Protein AF-A8I6E4-F1 (afdb_monomer_lite)

Secondary structure (DSSP, 8-state):
------------------------------------THHHHHHHH--SB-TTTT-TTSHHHHHHHHHHHHHHHHHHHHHH-HHHHHHHHHHTT-SSHHHHHHHHHHHHHHHHHHHHHTBSHHHHHHHHHHHHHHHHHHHHHHH-S---GGGT-HHHHHHHHHHHHHHHHHHHHHHHHTT-

pLDDT: mean 81.45, std 19.31, range [35.56, 97.19]

Structure (mmCIF, N/CA/C/O backbone):
data_AF-A8I6E4-F1
#
_entry.id   AF-A8I6E4-F1
#
loop_
_atom_site.group_PDB
_atom_site.id
_atom_site.type_symbol
_atom_site.label_atom_id
_atom_site.label_alt_id
_atom_site.label_comp_id
_atom_site.label_asym_id
_atom_site.label_entity_id
_atom_site.label_seq_id
_atom_site.pdbx_PDB_ins_code
_atom_site.Cartn_x
_atom_site.Cartn_y
_atom_site.Cartn_z
_atom_site.occupancy
_atom_site.B_iso_or_equiv
_atom_site.auth_seq_id
_atom_site.auth_comp_id
_atom_site.auth_asym_id
_atom_site.auth_atom_id
_atom_site.pdbx_PDB_model_num
ATOM 1 N N . MET A 1 1 ? 15.250 -64.236 -53.121 1.00 42.34 1 MET A N 1
ATOM 2 C CA . MET A 1 1 ? 16.723 -64.381 -53.078 1.00 42.34 1 MET A CA 1
ATOM 3 C C . MET A 1 1 ? 17.392 -63.062 -53.454 1.00 42.34 1 MET A C 1
ATOM 5 O O . MET A 1 1 ? 17.420 -62.741 -54.630 1.00 42.34 1 MET A O 1
ATOM 9 N N . ARG A 1 2 ? 17.898 -62.308 -52.472 1.00 39.03 2 ARG A N 1
ATOM 10 C CA . ARG A 1 2 ? 19.244 -61.692 -52.419 1.00 39.03 2 ARG A CA 1
ATOM 11 C C . ARG A 1 2 ? 19.240 -60.612 -51.344 1.00 39.03 2 ARG A C 1
ATOM 13 O O . ARG A 1 2 ? 18.639 -59.557 -51.493 1.00 39.03 2 ARG A O 1
ATOM 20 N N . GLN A 1 3 ? 19.913 -60.944 -50.251 1.00 38.53 3 GLN A N 1
ATOM 21 C CA . GLN A 1 3 ? 20.425 -59.998 -49.279 1.00 38.53 3 GLN A CA 1
ATOM 22 C C . GLN A 1 3 ? 21.436 -59.071 -49.965 1.00 38.53 3 GLN A C 1
ATOM 24 O O . GLN A 1 3 ? 22.241 -59.525 -50.778 1.00 38.53 3 GLN A O 1
ATOM 29 N N . SER A 1 4 ? 21.456 -57.804 -49.571 1.00 44.88 4 SER A N 1
ATOM 30 C CA . SER A 1 4 ? 22.690 -57.027 -49.552 1.00 44.88 4 SER A CA 1
ATOM 31 C C . SER A 1 4 ? 22.664 -56.172 -48.295 1.00 44.88 4 SER A C 1
ATOM 33 O O . SER A 1 4 ? 22.021 -55.129 -48.231 1.00 44.88 4 SER A O 1
ATOM 35 N N . GLN A 1 5 ? 23.289 -56.713 -47.251 1.00 41.47 5 GLN A N 1
ATOM 36 C CA . GLN A 1 5 ? 23.749 -55.936 -46.117 1.00 41.47 5 GLN A CA 1
ATOM 37 C C . GLN A 1 5 ? 25.028 -55.223 -46.548 1.00 41.47 5 GLN A C 1
ATOM 39 O O . GLN A 1 5 ? 25.996 -55.876 -46.936 1.00 41.47 5 GLN A O 1
ATOM 44 N N . THR A 1 6 ? 25.042 -53.900 -46.460 1.00 44.22 6 THR A N 1
ATOM 45 C CA . THR A 1 6 ? 26.270 -53.109 -46.449 1.00 44.22 6 THR A CA 1
ATOM 46 C C . THR A 1 6 ? 26.572 -52.703 -45.012 1.00 44.22 6 THR A C 1
ATOM 48 O O . THR A 1 6 ? 25.723 -52.217 -44.268 1.00 44.22 6 THR A O 1
ATOM 51 N N . VAL A 1 7 ? 27.797 -53.012 -44.609 1.00 46.47 7 VAL A N 1
ATOM 52 C CA . VAL A 1 7 ? 28.299 -53.057 -43.240 1.00 46.47 7 VAL A CA 1
ATOM 53 C C . VAL A 1 7 ? 29.501 -52.100 -43.163 1.00 46.47 7 VAL A C 1
ATOM 55 O O . VAL A 1 7 ? 30.422 -52.233 -43.963 1.00 46.47 7 VAL A O 1
ATOM 58 N N . LEU A 1 8 ? 29.466 -51.203 -42.155 1.00 41.41 8 LEU A N 1
ATOM 59 C CA . LEU A 1 8 ? 30.542 -50.394 -41.512 1.00 41.41 8 LEU A CA 1
ATOM 60 C C . LEU A 1 8 ? 30.885 -48.984 -42.052 1.00 41.41 8 LEU A C 1
ATOM 62 O O . LEU A 1 8 ? 30.688 -48.732 -43.235 1.00 41.41 8 LEU A O 1
ATOM 66 N N . PRO A 1 9 ? 31.457 -48.073 -41.210 1.00 44.84 9 PRO A N 1
ATOM 67 C CA . PRO A 1 9 ? 31.933 -48.254 -39.822 1.00 44.84 9 PRO A CA 1
ATOM 68 C C . PRO A 1 9 ? 31.386 -47.264 -38.764 1.00 44.84 9 PRO A C 1
ATOM 70 O O . PRO A 1 9 ? 31.072 -46.108 -39.032 1.00 44.84 9 PRO A O 1
ATOM 73 N N . ARG A 1 10 ? 31.388 -47.710 -37.496 1.00 49.53 10 ARG A N 1
ATOM 74 C CA . ARG A 1 10 ? 31.425 -46.837 -36.308 1.00 49.53 10 ARG A CA 1
ATOM 75 C C . ARG A 1 10 ? 32.772 -46.109 -36.274 1.00 49.53 10 ARG A C 1
ATOM 77 O O . ARG A 1 10 ? 33.794 -46.783 -36.176 1.00 49.53 10 ARG A O 1
ATOM 84 N N . SER A 1 11 ? 32.778 -44.779 -36.209 1.00 46.62 11 SER A N 1
ATOM 85 C CA . SER A 1 11 ? 33.915 -44.039 -35.652 1.00 46.62 11 SER A CA 1
ATOM 86 C C . SER A 1 11 ? 33.522 -43.445 -34.295 1.00 46.62 11 SER A C 1
ATOM 88 O O . SER A 1 11 ? 32.595 -42.651 -34.157 1.00 46.62 11 SER A O 1
ATOM 90 N N . ARG A 1 12 ? 34.211 -43.907 -33.249 1.00 50.41 12 ARG A N 1
ATOM 91 C CA . ARG A 1 12 ? 34.415 -43.138 -32.022 1.00 50.41 12 ARG A CA 1
ATOM 92 C C . ARG A 1 12 ? 35.706 -42.352 -32.235 1.00 50.41 12 ARG A C 1
ATOM 94 O O . ARG A 1 12 ? 36.728 -42.967 -32.510 1.00 50.41 12 ARG A O 1
ATOM 101 N N . SER A 1 13 ? 35.667 -41.039 -32.053 1.00 47.22 13 SER A N 1
ATOM 102 C CA . SER A 1 13 ? 36.838 -40.219 -31.719 1.00 47.22 13 SER A CA 1
ATOM 103 C C . SER A 1 13 ? 36.301 -39.039 -30.908 1.00 47.22 13 SER A C 1
ATOM 105 O O . SER A 1 13 ? 35.509 -38.254 -31.408 1.00 47.22 13 SER A O 1
ATOM 107 N N . ALA A 1 14 ? 36.397 -39.059 -29.583 1.00 38.38 14 ALA A N 1
ATOM 108 C CA . ALA A 1 14 ? 37.590 -38.685 -28.830 1.00 38.38 14 ALA A CA 1
ATOM 109 C C . ALA A 1 14 ? 38.025 -37.233 -29.104 1.00 38.38 14 ALA A C 1
ATOM 111 O O . ALA A 1 14 ? 38.745 -36.953 -30.051 1.00 38.38 14 ALA A O 1
ATOM 112 N N . SER A 1 15 ? 37.645 -36.375 -28.153 1.00 42.75 15 SER A N 1
ATOM 113 C CA . SER A 1 15 ? 38.482 -35.332 -27.555 1.00 42.75 15 SER A CA 1
ATOM 114 C C . SER A 1 15 ? 38.817 -34.059 -28.351 1.00 42.75 15 SER A C 1
ATOM 116 O O . SER A 1 15 ? 39.151 -34.085 -29.525 1.00 42.75 15 SER A O 1
ATOM 118 N N . LEU A 1 16 ? 38.867 -32.965 -27.580 1.00 41.06 16 LEU A N 1
ATOM 119 C CA . LEU A 1 16 ? 39.781 -31.830 -27.744 1.00 41.06 16 LEU A CA 1
ATOM 120 C C . LEU A 1 16 ? 39.560 -30.885 -28.928 1.00 41.06 16 LEU A C 1
ATOM 122 O O . LEU A 1 16 ? 40.293 -30.955 -29.900 1.00 41.06 16 LEU A O 1
ATOM 126 N N . ILE A 1 17 ? 38.734 -29.850 -28.725 1.00 46.56 17 ILE A N 1
ATOM 127 C CA . ILE A 1 17 ? 39.070 -28.478 -29.161 1.00 46.56 17 ILE A CA 1
ATOM 128 C C . ILE A 1 17 ? 38.635 -27.505 -28.051 1.00 46.56 17 ILE A C 1
ATOM 130 O O . ILE A 1 17 ? 37.655 -26.776 -28.144 1.00 46.56 17 ILE A O 1
ATOM 134 N N . LYS A 1 18 ? 39.391 -27.530 -26.948 1.00 47.09 18 LYS A N 1
ATOM 135 C CA . LYS A 1 18 ? 39.549 -26.389 -26.044 1.00 47.09 18 LYS A CA 1
ATOM 136 C C . LYS A 1 18 ? 40.717 -25.588 -26.610 1.00 47.09 18 LYS A C 1
ATOM 138 O O . LYS A 1 18 ? 41.860 -25.895 -26.291 1.00 47.09 18 LYS A O 1
ATOM 143 N N . TRP A 1 19 ? 40.439 -24.606 -27.466 1.00 38.91 19 TRP A N 1
ATOM 144 C CA . TRP A 1 19 ? 41.436 -23.603 -27.833 1.00 38.91 19 TRP A CA 1
ATOM 145 C C . TRP A 1 19 ? 41.155 -22.305 -27.094 1.00 38.91 19 TRP A C 1
ATOM 147 O O . TRP A 1 19 ? 40.055 -21.763 -27.066 1.00 38.91 19 TRP A O 1
ATOM 157 N N . ARG A 1 20 ? 42.205 -21.911 -26.395 1.00 44.16 20 ARG A N 1
ATOM 158 C CA . ARG A 1 20 ? 42.362 -20.788 -25.494 1.00 44.16 20 ARG A CA 1
ATOM 159 C C . ARG A 1 20 ? 43.151 -19.724 -26.259 1.00 44.16 20 ARG A C 1
ATOM 161 O O . ARG A 1 20 ? 43.986 -20.091 -27.087 1.00 44.16 20 ARG A O 1
ATOM 168 N N . THR A 1 21 ? 43.070 -18.483 -25.770 1.00 44.88 21 THR A N 1
ATOM 169 C CA . THR A 1 21 ? 44.076 -17.404 -25.942 1.00 44.88 21 THR A CA 1
ATOM 170 C C . THR A 1 21 ? 43.950 -16.667 -27.297 1.00 44.88 21 THR A C 1
ATOM 172 O O . THR A 1 21 ? 43.700 -17.304 -28.304 1.00 44.88 21 THR A O 1
ATOM 175 N N . VAL A 1 22 ? 44.039 -15.338 -27.444 1.00 40.09 22 VAL A N 1
ATOM 176 C CA . VAL A 1 22 ? 44.856 -14.301 -26.787 1.00 40.09 22 VAL A CA 1
ATOM 177 C C . VAL A 1 22 ? 44.229 -12.906 -27.047 1.00 40.09 22 VAL A C 1
ATOM 179 O O . VAL A 1 22 ? 43.752 -12.648 -28.142 1.00 40.09 22 VAL A O 1
ATOM 182 N N . MET A 1 23 ? 44.277 -12.037 -26.028 1.00 36.88 23 MET A N 1
ATOM 183 C CA . MET A 1 23 ? 44.327 -10.556 -26.007 1.00 36.88 23 MET A CA 1
ATOM 184 C C . MET A 1 23 ? 43.609 -9.714 -27.084 1.00 36.88 23 MET A C 1
ATOM 186 O O . MET A 1 23 ? 44.039 -9.621 -28.226 1.00 36.88 23 MET A O 1
ATOM 190 N N . SER A 1 24 ? 42.721 -8.838 -26.605 1.00 35.56 24 SER A N 1
ATOM 191 C CA . SER A 1 24 ? 42.875 -7.409 -26.894 1.00 35.56 24 SER A CA 1
ATOM 192 C C . SER A 1 24 ? 42.824 -6.634 -25.580 1.00 35.56 24 SER A C 1
ATOM 194 O O . SER A 1 24 ? 41.782 -6.490 -24.942 1.00 35.56 24 SER A O 1
ATOM 196 N N . ILE A 1 25 ? 44.011 -6.217 -25.139 1.00 49.91 25 ILE A N 1
ATOM 197 C CA . ILE A 1 25 ? 44.218 -5.201 -24.113 1.00 49.91 25 ILE A CA 1
ATOM 198 C C . ILE A 1 25 ? 43.875 -3.872 -24.785 1.00 49.91 25 ILE A C 1
ATOM 200 O O . ILE A 1 25 ? 44.676 -3.311 -25.525 1.00 49.91 25 ILE A O 1
ATOM 204 N N . GLY A 1 26 ? 42.660 -3.394 -24.543 1.00 40.44 26 GLY A N 1
ATOM 205 C CA . GLY A 1 26 ? 42.243 -2.026 -24.818 1.00 40.44 26 GLY A CA 1
ATOM 206 C C . GLY A 1 26 ? 42.038 -1.304 -23.495 1.00 40.44 26 GLY A C 1
ATOM 207 O O . GLY A 1 26 ? 40.904 -1.138 -23.055 1.00 40.44 26 GLY A O 1
ATOM 208 N N . ILE A 1 27 ? 43.129 -0.904 -22.833 1.00 50.06 27 ILE A N 1
ATOM 209 C CA . ILE A 1 27 ? 43.062 0.061 -21.729 1.00 50.06 27 ILE A CA 1
ATOM 210 C C . ILE A 1 27 ? 42.756 1.417 -22.365 1.00 50.06 27 ILE A C 1
ATOM 212 O O . ILE A 1 27 ? 43.654 2.176 -22.717 1.00 50.06 27 ILE A O 1
ATOM 216 N N . SER A 1 28 ? 41.469 1.716 -22.536 1.00 44.06 28 SER A N 1
ATOM 217 C CA . SER A 1 28 ? 41.039 3.100 -22.670 1.00 44.06 28 SER A CA 1
ATOM 218 C C . SER A 1 28 ? 41.125 3.726 -21.285 1.00 44.06 28 SER A C 1
ATOM 220 O O . SER A 1 28 ? 40.454 3.286 -20.350 1.00 44.06 28 SER A O 1
ATOM 222 N N . HIS A 1 29 ? 41.996 4.725 -21.151 1.00 50.69 29 HIS A N 1
ATOM 223 C CA . HIS A 1 29 ? 42.080 5.632 -20.010 1.00 50.69 29 HIS A CA 1
ATOM 224 C C . HIS A 1 29 ? 40.772 6.439 -19.902 1.00 50.69 29 HIS A C 1
ATOM 226 O O . HIS A 1 29 ? 40.703 7.627 -20.212 1.00 50.69 29 HIS A O 1
ATOM 232 N N . GLY A 1 30 ? 39.704 5.785 -19.448 1.00 44.69 30 GLY A N 1
ATOM 233 C CA . GLY A 1 30 ? 38.551 6.455 -18.878 1.00 44.69 30 GLY A CA 1
ATOM 234 C C . GLY A 1 30 ? 38.982 7.011 -17.533 1.00 44.69 30 GLY A C 1
ATOM 235 O O . GLY A 1 30 ? 39.098 6.265 -16.564 1.00 44.69 30 GLY A O 1
ATOM 236 N N . LYS A 1 31 ? 39.281 8.311 -17.490 1.00 42.28 31 LYS A N 1
ATOM 237 C CA . LYS A 1 31 ? 39.517 9.072 -16.261 1.00 42.28 31 LYS A CA 1
ATOM 238 C C . LYS A 1 31 ? 38.430 8.675 -15.256 1.00 42.28 31 LYS A C 1
ATOM 240 O O . LYS A 1 31 ? 37.260 8.974 -15.491 1.00 42.28 31 LYS A O 1
ATOM 245 N N . ALA A 1 32 ? 38.800 7.948 -14.200 1.00 53.41 32 ALA A N 1
ATOM 246 C CA . ALA A 1 32 ? 37.876 7.571 -13.142 1.00 53.41 32 ALA A CA 1
ATOM 247 C C . ALA A 1 32 ? 37.301 8.868 -12.573 1.00 53.41 32 ALA A C 1
ATOM 249 O O . ALA A 1 32 ? 38.001 9.635 -11.910 1.00 53.41 32 ALA A O 1
ATOM 250 N N . ILE A 1 33 ? 36.049 9.162 -12.919 1.00 58.50 33 ILE A N 1
ATOM 251 C CA . ILE A 1 33 ? 35.308 10.241 -12.283 1.00 58.50 33 ILE A CA 1
ATOM 252 C C . ILE A 1 33 ? 35.263 9.840 -10.809 1.00 58.50 33 ILE A C 1
ATOM 254 O O . ILE A 1 33 ? 34.842 8.712 -10.532 1.00 58.50 33 ILE A O 1
ATOM 258 N N . PRO A 1 34 ? 35.743 10.679 -9.875 1.00 56.25 34 PRO A N 1
ATOM 259 C CA . PRO A 1 34 ? 35.710 10.330 -8.465 1.00 56.25 34 PRO A CA 1
ATOM 260 C C . PRO A 1 34 ? 34.277 9.922 -8.120 1.00 56.25 34 PRO A C 1
ATOM 262 O O . PRO A 1 34 ? 33.342 10.664 -8.434 1.00 56.25 34 PRO A O 1
ATOM 265 N N . GLU A 1 35 ? 34.099 8.724 -7.548 1.00 58.06 35 GLU A N 1
ATOM 266 C CA . GLU A 1 35 ? 32.815 8.262 -7.017 1.00 58.06 35 GLU A CA 1
ATOM 267 C C . GLU A 1 35 ? 32.416 9.209 -5.874 1.00 58.06 35 GLU A C 1
ATOM 269 O O . GLU A 1 35 ? 32.642 8.941 -4.700 1.00 58.06 35 GLU A O 1
ATOM 274 N N . GLY A 1 36 ? 31.876 10.378 -6.217 1.00 58.91 36 GLY A N 1
ATOM 275 C CA . GLY A 1 36 ? 31.329 11.314 -5.250 1.00 58.91 36 GLY A CA 1
ATOM 276 C C . GLY A 1 36 ? 30.127 10.678 -4.559 1.00 58.91 36 GLY A C 1
ATOM 277 O O . GLY A 1 36 ? 29.447 9.840 -5.152 1.00 58.91 36 GLY A O 1
ATOM 278 N N . ASN A 1 37 ? 29.820 11.103 -3.331 1.00 60.09 37 ASN A N 1
ATOM 279 C CA . ASN A 1 37 ? 28.721 10.588 -2.493 1.00 60.09 37 ASN A CA 1
ATOM 280 C C . ASN A 1 37 ? 27.370 10.376 -3.221 1.00 60.09 37 ASN A C 1
ATOM 282 O O . ASN A 1 37 ? 26.582 9.519 -2.819 1.00 60.09 37 ASN A O 1
ATOM 286 N N . GLY A 1 38 ? 27.104 11.093 -4.320 1.00 61.72 38 GLY A N 1
ATOM 287 C CA . GLY A 1 38 ? 25.940 10.873 -5.187 1.00 61.72 38 GLY A CA 1
ATOM 288 C C . GLY A 1 38 ? 25.875 9.485 -5.852 1.00 61.72 38 GLY A C 1
ATOM 289 O O . GLY A 1 38 ? 24.779 8.989 -6.103 1.00 61.72 38 GLY A O 1
ATOM 290 N N . SER A 1 39 ? 27.015 8.821 -6.081 1.00 73.12 39 SER A N 1
ATOM 2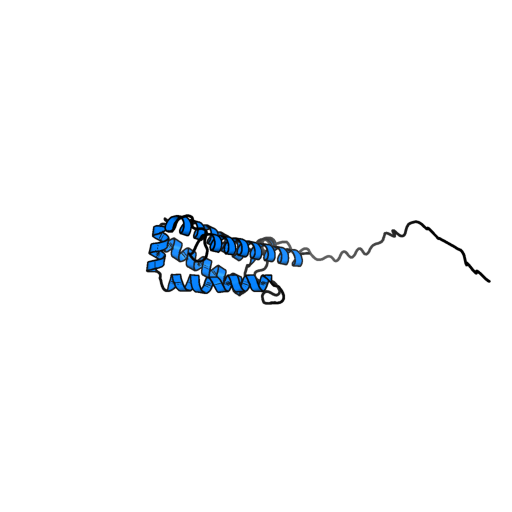91 C CA . SER A 1 39 ? 27.121 7.444 -6.597 1.00 73.12 39 SER A CA 1
ATOM 292 C C . SER A 1 39 ? 26.490 6.432 -5.636 1.00 73.12 39 SER A C 1
ATOM 294 O O . SER A 1 39 ? 25.616 5.650 -6.023 1.00 73.12 39 SER A O 1
ATOM 296 N N . LEU A 1 40 ? 26.887 6.484 -4.359 1.00 74.81 40 LEU A N 1
ATOM 297 C CA . LEU A 1 40 ? 26.399 5.575 -3.323 1.00 74.81 40 LEU A CA 1
ATOM 298 C C . LEU A 1 40 ? 24.929 5.828 -3.007 1.00 74.81 40 LEU A C 1
ATOM 300 O O . LEU A 1 40 ? 24.160 4.875 -2.931 1.00 74.81 40 LEU A O 1
ATOM 304 N N . LEU A 1 41 ? 24.514 7.094 -2.906 1.00 72.75 41 LEU A N 1
ATOM 305 C CA . LEU A 1 41 ? 23.106 7.436 -2.700 1.00 72.75 41 LEU A CA 1
ATOM 306 C C . LEU A 1 41 ? 22.230 6.938 -3.851 1.00 72.75 41 LEU A C 1
ATOM 308 O O . LEU A 1 41 ? 21.179 6.357 -3.606 1.00 72.75 41 LEU A O 1
ATOM 312 N N . ARG A 1 42 ? 22.673 7.065 -5.106 1.00 71.56 42 ARG A N 1
ATOM 313 C CA . ARG A 1 42 ? 21.924 6.547 -6.259 1.00 71.56 42 ARG A CA 1
ATOM 314 C C . ARG A 1 42 ? 21.880 5.016 -6.284 1.00 71.56 42 ARG A C 1
ATOM 316 O O . ARG A 1 42 ? 20.839 4.450 -6.608 1.00 71.56 42 ARG A O 1
ATOM 323 N N . LYS A 1 43 ? 22.967 4.339 -5.892 1.00 73.94 43 LYS A N 1
ATOM 324 C CA . LYS A 1 43 ? 23.004 2.873 -5.720 1.00 73.94 43 LYS A CA 1
ATOM 325 C C . LYS A 1 43 ? 22.056 2.415 -4.597 1.00 73.94 43 LYS A C 1
ATOM 327 O O . LYS A 1 43 ? 21.347 1.426 -4.770 1.00 73.94 43 LYS A O 1
ATOM 332 N N . LEU A 1 44 ? 22.014 3.150 -3.483 1.00 77.38 44 LEU A N 1
ATOM 333 C CA . LEU A 1 44 ? 21.191 2.847 -2.309 1.00 77.38 44 LEU A CA 1
ATOM 334 C C . LEU A 1 44 ? 19.720 3.196 -2.484 1.00 77.38 44 LEU A C 1
ATOM 336 O O . LEU A 1 44 ? 18.912 2.485 -1.909 1.00 77.38 44 LEU A O 1
ATOM 340 N N . ILE A 1 45 ? 19.366 4.238 -3.247 1.00 80.88 45 ILE A N 1
ATOM 341 C CA . ILE A 1 45 ? 17.986 4.714 -3.490 1.00 80.88 45 ILE A CA 1
ATOM 342 C C . ILE A 1 45 ? 17.361 4.078 -4.739 1.00 80.88 45 ILE A C 1
ATOM 344 O O . ILE A 1 45 ? 16.132 3.967 -4.817 1.00 80.88 45 ILE A O 1
ATOM 348 N N . GLY A 1 46 ? 18.190 3.556 -5.645 1.00 76.94 46 GLY A N 1
ATOM 349 C CA . GLY A 1 46 ? 17.754 2.865 -6.851 1.00 76.94 46 GLY A CA 1
ATOM 350 C C . GLY A 1 46 ? 17.073 3.782 -7.858 1.00 76.94 46 GLY A C 1
ATOM 351 O O . GLY A 1 46 ? 17.114 5.011 -7.736 1.00 76.94 46 GLY A O 1
ATOM 352 N N . PRO A 1 47 ? 16.455 3.200 -8.894 1.00 81.50 47 PRO A N 1
ATOM 353 C CA . PRO A 1 47 ? 15.768 3.974 -9.900 1.00 81.50 47 PRO A CA 1
ATOM 354 C C . PRO A 1 47 ? 14.516 4.614 -9.294 1.00 81.50 47 PRO A C 1
ATOM 356 O O . PRO A 1 47 ? 13.683 3.954 -8.671 1.00 81.50 47 PRO A O 1
ATOM 359 N N . VAL A 1 48 ? 14.370 5.918 -9.529 1.00 85.38 48 VAL A N 1
ATOM 360 C CA . VAL A 1 48 ? 13.172 6.681 -9.148 1.00 85.38 48 VAL A CA 1
ATOM 361 C C . VAL A 1 48 ? 11.931 6.112 -9.828 1.00 85.38 48 VAL A C 1
ATOM 363 O O . VAL A 1 48 ? 10.857 6.115 -9.241 1.00 85.38 48 VAL A O 1
ATOM 366 N N . THR A 1 49 ? 12.077 5.603 -11.054 1.00 88.81 49 THR A N 1
ATOM 367 C CA . THR A 1 49 ? 10.981 5.011 -11.826 1.00 88.81 49 THR A CA 1
ATOM 368 C C . THR A 1 49 ? 11.368 3.645 -12.367 1.00 88.81 49 THR A C 1
ATOM 370 O O . THR A 1 49 ? 12.511 3.445 -12.779 1.00 88.81 49 THR A O 1
ATOM 373 N N . LEU A 1 50 ? 10.422 2.707 -12.383 1.00 86.00 50 LEU A N 1
ATOM 374 C CA . LEU A 1 50 ? 10.646 1.392 -12.983 1.00 86.00 50 LEU A CA 1
ATOM 375 C C . LEU A 1 50 ? 10.756 1.511 -14.524 1.00 86.00 50 LEU A C 1
ATOM 377 O O . LEU A 1 50 ? 9.947 2.228 -15.132 1.00 86.00 50 LEU A O 1
ATOM 381 N N . PRO A 1 51 ? 11.686 0.799 -15.191 1.00 84.94 51 PRO A N 1
ATOM 382 C CA . PRO A 1 51 ? 11.678 0.697 -16.649 1.00 84.94 51 PRO A CA 1
ATOM 383 C C . PRO A 1 51 ? 10.389 0.035 -17.133 1.00 84.94 51 PRO A C 1
ATOM 385 O O . PRO A 1 51 ? 9.881 -0.875 -16.481 1.00 84.94 51 PRO A O 1
ATOM 388 N N . ASN A 1 52 ? 9.861 0.480 -18.276 1.00 88.81 52 ASN A N 1
ATOM 389 C CA . ASN A 1 52 ? 8.657 -0.091 -18.893 1.00 88.81 52 ASN A CA 1
ATOM 390 C C . ASN A 1 52 ? 7.466 -0.239 -17.925 1.00 88.81 52 ASN A C 1
ATOM 392 O O . ASN A 1 52 ? 6.663 -1.151 -18.069 1.00 88.81 52 ASN A O 1
ATOM 396 N N . ARG A 1 53 ? 7.326 0.660 -16.939 1.00 89.25 53 ARG A N 1
ATOM 397 C CA . ARG A 1 53 ? 6.345 0.543 -15.840 1.00 89.25 53 ARG A CA 1
ATOM 398 C C . ARG A 1 53 ? 4.884 0.376 -16.271 1.00 89.25 53 ARG A C 1
ATOM 400 O O . ARG A 1 53 ? 4.093 -0.156 -15.502 1.00 89.25 53 ARG A O 1
ATOM 407 N N . PHE A 1 54 ? 4.517 0.812 -17.474 1.00 94.38 54 PHE A N 1
ATOM 408 C CA . PHE A 1 54 ? 3.161 0.671 -18.022 1.00 94.38 54 PHE A CA 1
ATOM 409 C C . PHE A 1 54 ? 3.036 -0.429 -19.082 1.00 94.38 54 PHE A C 1
ATOM 411 O O . PHE A 1 54 ? 1.986 -0.558 -19.703 1.00 94.38 54 PHE A O 1
ATOM 418 N N . ALA A 1 55 ? 4.080 -1.232 -19.303 1.00 93.31 55 ALA A N 1
ATOM 419 C CA . ALA A 1 55 ? 3.989 -2.390 -20.178 1.00 93.31 55 ALA A CA 1
ATOM 420 C C . ALA A 1 55 ? 3.095 -3.444 -19.514 1.00 93.31 55 ALA A C 1
ATOM 422 O O . ALA A 1 55 ? 3.511 -4.110 -18.568 1.00 93.31 55 ALA A O 1
ATOM 423 N N . LEU A 1 56 ? 1.862 -3.568 -20.009 1.00 93.06 56 LEU A N 1
ATOM 424 C CA . LEU A 1 56 ? 0.860 -4.514 -19.502 1.00 93.06 56 LEU A CA 1
ATOM 425 C C . LEU A 1 56 ? 1.160 -5.969 -19.891 1.00 93.06 56 LEU A C 1
ATOM 427 O O . LEU A 1 56 ? 0.548 -6.888 -19.361 1.00 93.06 56 LEU A O 1
ATOM 431 N N . THR A 1 57 ? 2.119 -6.178 -20.797 1.00 94.25 57 THR A N 1
ATOM 432 C CA . THR A 1 57 ? 2.677 -7.499 -21.114 1.00 94.25 57 THR A CA 1
ATOM 433 C C . THR A 1 57 ? 3.445 -8.103 -19.939 1.00 94.25 57 THR A C 1
ATOM 435 O O . THR A 1 57 ? 3.618 -9.316 -19.876 1.00 94.25 57 THR A O 1
ATOM 438 N N . ASP A 1 58 ? 3.881 -7.272 -18.991 1.00 92.56 58 ASP A N 1
ATOM 439 C CA . ASP A 1 58 ? 4.438 -7.705 -17.719 1.00 92.56 58 ASP A CA 1
ATOM 440 C C . ASP A 1 58 ? 3.325 -7.765 -16.666 1.00 92.56 58 ASP A C 1
ATOM 442 O O . ASP A 1 58 ? 2.834 -6.739 -16.183 1.00 92.56 58 ASP A O 1
ATOM 446 N N . GLY A 1 59 ? 2.940 -8.985 -16.284 1.00 94.38 59 GLY A N 1
ATOM 447 C CA . GLY A 1 59 ? 1.872 -9.213 -15.312 1.00 94.38 59 GLY A CA 1
ATOM 448 C C . GLY A 1 59 ? 2.111 -8.521 -13.967 1.00 94.38 59 GLY A C 1
ATOM 449 O O . GLY A 1 59 ? 1.154 -8.087 -13.327 1.00 94.38 59 GLY A O 1
ATOM 450 N N . MET A 1 60 ? 3.368 -8.323 -13.552 1.00 94.75 60 MET A N 1
ATOM 451 C CA . MET A 1 60 ? 3.651 -7.655 -12.282 1.00 94.75 60 MET A CA 1
ATOM 452 C C . MET A 1 60 ? 3.391 -6.148 -12.347 1.00 94.75 60 MET A C 1
ATOM 454 O O . MET A 1 60 ? 3.012 -5.544 -11.345 1.00 94.75 60 MET A O 1
ATOM 458 N N . ASN A 1 61 ? 3.503 -5.531 -13.528 1.00 95.75 61 ASN A N 1
ATOM 459 C CA . ASN A 1 61 ? 3.072 -4.145 -13.707 1.00 95.75 61 ASN A CA 1
ATOM 460 C C . ASN A 1 61 ? 1.556 -4.008 -13.551 1.00 95.75 61 ASN A C 1
ATOM 462 O O . ASN A 1 61 ? 1.106 -3.033 -12.952 1.00 95.75 61 ASN A O 1
ATOM 466 N N . VAL A 1 62 ? 0.781 -4.984 -14.035 1.00 96.62 62 VAL A N 1
ATOM 467 C CA . VAL A 1 62 ? -0.681 -5.004 -13.863 1.00 96.62 62 VAL A CA 1
ATOM 468 C C . VAL A 1 62 ? -1.035 -5.103 -12.381 1.00 96.62 62 VAL A C 1
ATOM 470 O O . VAL A 1 62 ? -1.789 -4.273 -11.875 1.00 96.62 62 VAL A O 1
ATOM 473 N N . VAL A 1 63 ? -0.430 -6.056 -11.663 1.00 96.81 63 VAL A N 1
ATOM 474 C CA . VAL A 1 63 ? -0.636 -6.232 -10.216 1.00 96.81 63 VAL A CA 1
ATOM 475 C C . VAL A 1 63 ? -0.253 -4.966 -9.449 1.00 96.81 63 VAL A C 1
ATOM 477 O O . VAL A 1 63 ? -1.034 -4.491 -8.628 1.00 96.81 63 VAL A O 1
ATOM 480 N N . ARG A 1 64 ? 0.905 -4.369 -9.759 1.00 97.06 64 ARG A N 1
ATOM 481 C CA . ARG A 1 64 ? 1.370 -3.109 -9.165 1.00 97.06 64 ARG A CA 1
ATOM 482 C C . ARG A 1 64 ? 0.361 -1.977 -9.370 1.00 97.06 64 ARG A C 1
ATOM 484 O O . ARG A 1 64 ? -0.006 -1.322 -8.401 1.00 97.06 64 ARG A O 1
ATOM 491 N N . ILE A 1 65 ? -0.094 -1.749 -10.604 1.00 96.94 65 ILE A N 1
ATOM 492 C CA . ILE A 1 65 ? -1.048 -0.673 -10.915 1.00 96.94 65 ILE A CA 1
ATOM 493 C C . ILE A 1 65 ? -2.361 -0.895 -10.163 1.00 96.94 65 ILE A C 1
ATOM 495 O O . ILE A 1 65 ? -2.849 0.028 -9.517 1.00 96.94 65 ILE A O 1
ATOM 499 N N . MET A 1 66 ? -2.898 -2.117 -10.187 1.00 97.19 66 MET A N 1
ATOM 500 C CA . MET A 1 66 ? -4.139 -2.451 -9.484 1.00 97.19 66 MET A CA 1
ATOM 501 C C . MET A 1 66 ? -4.012 -2.285 -7.967 1.00 97.19 66 MET A C 1
ATOM 503 O O . MET A 1 66 ? -4.901 -1.707 -7.345 1.00 97.19 66 MET A O 1
ATOM 507 N N . ALA A 1 67 ? -2.894 -2.720 -7.376 1.00 95.69 67 ALA A N 1
ATOM 508 C CA . ALA A 1 67 ? -2.608 -2.507 -5.959 1.00 95.69 67 ALA A CA 1
ATOM 509 C C . ALA A 1 67 ? -2.576 -1.013 -5.610 1.00 95.69 67 ALA A C 1
ATOM 511 O O . ALA A 1 67 ? -3.125 -0.610 -4.589 1.00 95.69 67 ALA A O 1
ATOM 512 N N . GLY A 1 68 ? -1.990 -0.184 -6.482 1.00 95.75 68 GLY A N 1
ATOM 513 C CA . GLY A 1 68 ? -2.039 1.270 -6.361 1.00 95.75 68 GLY A CA 1
ATOM 514 C C . GLY A 1 68 ? -3.467 1.792 -6.363 1.00 95.75 68 GLY A C 1
ATOM 515 O O . GLY A 1 68 ? -3.882 2.404 -5.386 1.00 95.75 68 GLY A O 1
ATOM 516 N N . LEU A 1 69 ? -4.240 1.498 -7.409 1.00 96.44 69 LEU A N 1
ATOM 517 C CA . LEU A 1 69 ? -5.620 1.971 -7.560 1.00 96.44 69 LEU A CA 1
ATOM 518 C C . LEU A 1 69 ? -6.526 1.576 -6.384 1.00 96.44 69 LEU A C 1
ATOM 520 O O . LEU A 1 69 ? -7.406 2.348 -6.009 1.00 96.44 69 LEU A O 1
ATOM 524 N N . TRP A 1 70 ? -6.284 0.429 -5.749 1.00 94.81 70 TRP A N 1
ATOM 525 C CA . TRP A 1 70 ? -7.017 0.016 -4.552 1.00 94.81 70 TRP A CA 1
ATOM 526 C C . TRP A 1 70 ? -6.783 0.862 -3.314 1.00 94.81 70 TRP A C 1
ATOM 528 O O . TRP A 1 70 ? -7.664 0.885 -2.463 1.00 94.81 70 TRP A O 1
ATOM 538 N N . TYR A 1 71 ? -5.707 1.642 -3.236 1.00 94.94 71 TYR A N 1
ATOM 539 C CA . TYR A 1 71 ? -5.557 2.645 -2.183 1.00 94.94 71 TYR A CA 1
ATOM 540 C C . TYR A 1 71 ? -6.458 3.876 -2.368 1.00 94.94 71 TYR A C 1
ATOM 542 O O . TYR A 1 71 ? -6.754 4.548 -1.382 1.00 94.94 71 TYR A O 1
ATOM 550 N N . ALA A 1 72 ? -6.946 4.166 -3.580 1.00 94.75 72 ALA A N 1
ATOM 551 C CA . ALA A 1 72 ? -7.787 5.339 -3.836 1.00 94.75 72 ALA A CA 1
ATOM 552 C C . ALA A 1 72 ? -9.075 5.382 -2.984 1.00 94.75 72 ALA A C 1
ATOM 554 O O . ALA A 1 72 ? -9.293 6.397 -2.313 1.00 94.75 72 ALA A O 1
ATOM 555 N N . PRO A 1 73 ? -9.913 4.321 -2.931 1.00 93.62 73 PRO A N 1
ATOM 556 C CA . PRO A 1 73 ? -11.085 4.325 -2.057 1.00 93.62 73 PRO A CA 1
ATOM 557 C C . PRO A 1 73 ? -10.715 4.420 -0.569 1.00 93.62 73 PRO A C 1
ATOM 559 O O . PRO A 1 73 ? -11.445 5.066 0.177 1.00 93.62 73 PRO A O 1
ATOM 562 N N . HIS A 1 74 ? -9.577 3.858 -0.137 1.00 91.81 74 HIS A N 1
ATOM 563 C CA . HIS A 1 74 ? -9.132 3.931 1.266 1.00 91.81 74 HIS A CA 1
ATOM 564 C C . HIS A 1 74 ? -8.770 5.355 1.690 1.00 91.81 74 HIS A C 1
ATOM 566 O O . HIS A 1 74 ? -9.176 5.793 2.769 1.00 91.81 74 HIS A O 1
ATOM 572 N N . VAL A 1 75 ? -8.066 6.095 0.829 1.00 94.12 75 VAL A N 1
ATOM 573 C CA . VAL A 1 75 ? -7.753 7.511 1.065 1.00 94.12 75 VAL A CA 1
ATOM 574 C C . VAL A 1 75 ? -9.035 8.340 1.060 1.00 94.12 75 VAL A C 1
ATOM 576 O O . VAL A 1 75 ? -9.262 9.131 1.976 1.00 94.12 75 VAL A O 1
ATOM 579 N N . TYR A 1 76 ? -9.904 8.125 0.067 1.00 94.94 76 TYR A N 1
ATOM 580 C CA . TYR A 1 76 ? -11.169 8.849 -0.046 1.00 94.94 76 TYR A CA 1
ATOM 581 C C . TYR A 1 76 ? -12.045 8.669 1.200 1.00 94.94 76 TYR A C 1
ATOM 583 O O . TYR A 1 76 ? -12.478 9.660 1.781 1.00 94.94 76 TYR A O 1
ATOM 591 N N . GLN A 1 77 ? -12.236 7.429 1.665 1.00 92.88 77 GLN A N 1
ATOM 592 C CA . GLN A 1 77 ? -13.056 7.126 2.842 1.00 92.88 77 GLN A CA 1
ATOM 593 C C . GLN A 1 77 ? -12.541 7.799 4.121 1.00 92.88 77 GLN A C 1
ATOM 595 O O . GLN A 1 77 ? -13.342 8.235 4.948 1.00 92.88 77 GLN A O 1
ATOM 600 N N . LYS A 1 78 ? -11.218 7.925 4.287 1.00 91.50 78 LYS A N 1
ATOM 601 C CA . LYS A 1 78 ? -10.631 8.618 5.445 1.00 91.50 78 LYS A CA 1
ATOM 602 C C . LYS A 1 78 ? -10.834 10.126 5.391 1.00 91.50 78 LYS A C 1
ATOM 604 O O . LYS A 1 78 ? -11.079 10.739 6.426 1.00 91.50 78 LYS A O 1
ATOM 609 N N . LEU A 1 79 ? -10.750 10.712 4.198 1.00 93.12 79 LEU A N 1
ATOM 610 C CA . LEU A 1 79 ? -10.953 12.147 3.993 1.00 93.12 79 LEU A CA 1
ATOM 611 C C . LEU A 1 79 ? -12.431 12.542 4.094 1.00 93.12 79 LEU A C 1
ATOM 613 O O . LEU A 1 79 ? -12.741 13.580 4.670 1.00 93.12 79 LEU A O 1
ATOM 617 N N . SER A 1 80 ? -13.347 11.716 3.582 1.00 94.44 80 SER A N 1
ATOM 618 C CA . SER A 1 80 ? -14.792 11.967 3.670 1.00 94.44 80 SER A CA 1
ATOM 619 C C . SER A 1 80 ? -15.383 11.613 5.038 1.00 94.44 80 SER A C 1
ATOM 621 O O . SER A 1 80 ? -16.457 12.092 5.384 1.00 94.44 80 SER A O 1
ATOM 623 N N . GLY A 1 81 ? -14.714 10.745 5.803 1.00 92.38 81 GLY A N 1
ATOM 624 C CA . GLY A 1 81 ? -15.190 10.189 7.071 1.00 92.38 81 GLY A CA 1
ATOM 625 C C . GLY A 1 81 ? -14.182 10.355 8.205 1.00 92.38 81 GLY A C 1
ATOM 626 O O . GLY A 1 81 ? -13.844 9.375 8.877 1.00 92.38 81 GLY A O 1
ATOM 627 N N . ILE A 1 82 ? -13.686 11.578 8.415 1.00 92.56 82 ILE A N 1
ATOM 628 C CA . ILE A 1 82 ? -12.651 11.873 9.422 1.00 92.56 82 ILE A CA 1
ATOM 629 C C . ILE A 1 82 ? -13.097 11.436 10.822 1.00 92.56 82 ILE A C 1
ATOM 631 O O . ILE A 1 82 ? -12.353 10.735 11.503 1.00 92.56 82 ILE A O 1
ATOM 635 N N . GLU A 1 83 ? -14.317 11.773 11.241 1.00 92.44 83 GLU A N 1
ATOM 636 C CA . GLU A 1 83 ? -14.837 11.438 12.578 1.00 92.44 83 GLU A CA 1
ATOM 637 C C . GLU A 1 83 ? -14.913 9.924 12.814 1.00 92.44 83 GLU A C 1
ATOM 639 O O . GLU A 1 83 ? -14.440 9.415 13.834 1.00 92.44 83 GLU A O 1
ATOM 644 N N . ALA A 1 84 ? -15.438 9.181 11.835 1.00 91.25 84 ALA A N 1
ATOM 645 C CA . ALA A 1 84 ? -15.497 7.723 11.887 1.00 91.25 84 ALA A CA 1
ATOM 646 C C . ALA A 1 84 ? -14.091 7.107 11.953 1.00 91.25 84 ALA A C 1
ATOM 648 O O . ALA A 1 84 ? -13.850 6.168 12.719 1.00 91.25 84 ALA A O 1
ATOM 649 N N . SER A 1 85 ? -13.146 7.671 11.197 1.00 90.75 85 SER A N 1
ATOM 650 C CA . SER A 1 85 ? -11.753 7.226 1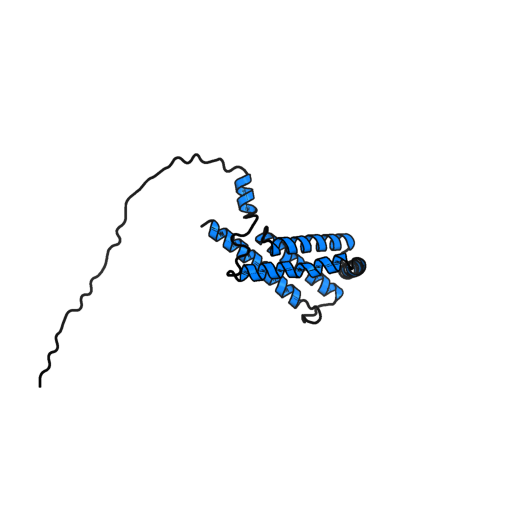1.190 1.00 90.75 85 SER A CA 1
ATOM 651 C C . SER A 1 85 ? -11.075 7.498 12.535 1.00 90.75 85 SER A C 1
ATOM 653 O O . SER A 1 85 ? -10.452 6.599 13.094 1.00 90.75 85 SER A O 1
ATOM 655 N N . LEU A 1 86 ? -11.253 8.686 13.120 1.00 93.00 86 LEU A N 1
ATOM 656 C CA . LEU A 1 86 ? -10.744 9.019 14.457 1.00 93.00 86 LEU A CA 1
ATOM 657 C C . LEU A 1 86 ? -11.293 8.074 15.533 1.00 93.00 86 LEU A C 1
ATOM 659 O O . LEU A 1 86 ? -10.540 7.621 16.402 1.00 93.00 86 LEU A O 1
ATOM 663 N N . GLY A 1 87 ? -12.580 7.725 15.446 1.00 90.88 87 GLY A N 1
ATOM 664 C CA . GLY A 1 87 ? -13.198 6.726 16.314 1.00 90.88 87 GLY A CA 1
ATOM 665 C C . GLY A 1 87 ? -12.562 5.341 16.162 1.00 90.88 87 GLY A C 1
ATOM 666 O O . GLY A 1 87 ? -12.305 4.669 17.161 1.00 90.88 87 GLY A O 1
ATOM 667 N N . PHE A 1 88 ? -12.252 4.921 14.932 1.00 90.75 88 PHE A N 1
ATOM 668 C CA . PHE A 1 88 ? -11.555 3.661 14.665 1.00 90.75 88 PHE A CA 1
ATOM 669 C C . PHE A 1 88 ? -10.131 3.647 15.240 1.00 90.75 88 PHE A C 1
ATOM 671 O O . PHE A 1 88 ? -9.780 2.710 15.954 1.00 90.75 88 PHE A O 1
ATOM 678 N N . PHE A 1 89 ? -9.333 4.693 14.994 1.00 91.12 89 PHE A N 1
ATOM 679 C CA . PHE A 1 89 ? -7.957 4.788 15.500 1.00 91.12 89 PHE A CA 1
ATOM 680 C C . PHE A 1 89 ? -7.902 4.824 17.032 1.00 91.12 89 PHE A C 1
ATOM 682 O O . PHE A 1 89 ? -7.076 4.138 17.632 1.00 91.12 89 PHE A O 1
ATOM 689 N N . THR A 1 90 ? -8.832 5.540 17.672 1.00 92.69 90 THR A N 1
ATOM 690 C CA . THR A 1 90 ? -8.963 5.542 19.138 1.00 92.69 90 THR A CA 1
ATOM 691 C C . THR A 1 90 ? -9.287 4.145 19.670 1.00 92.69 90 THR A C 1
ATOM 693 O O . THR A 1 90 ? -8.632 3.676 20.597 1.00 92.69 90 THR A O 1
ATOM 696 N N . LYS A 1 91 ? -10.248 3.437 19.056 1.00 91.56 91 LYS A N 1
ATOM 697 C CA . LYS A 1 91 ? -10.596 2.055 19.440 1.00 91.56 91 LYS A CA 1
ATOM 698 C C . LYS A 1 91 ? -9.455 1.065 19.210 1.00 91.56 91 LYS A C 1
ATOM 700 O O . LYS A 1 91 ? -9.343 0.095 19.946 1.00 91.56 91 LYS A O 1
ATOM 705 N N . ALA A 1 92 ? -8.613 1.306 18.208 1.00 89.44 92 ALA A N 1
ATOM 706 C CA . ALA A 1 92 ? -7.424 0.506 17.936 1.00 89.44 92 ALA A CA 1
ATOM 707 C C . ALA A 1 92 ? -6.276 0.752 18.936 1.00 89.44 92 ALA A C 1
ATOM 709 O O . ALA A 1 92 ? -5.226 0.128 18.806 1.00 89.44 92 ALA A O 1
ATOM 710 N N . GLY A 1 93 ? -6.443 1.667 19.900 1.00 89.31 93 GLY A N 1
ATOM 711 C CA . GLY A 1 93 ? -5.409 2.028 20.876 1.00 89.31 93 GLY A CA 1
ATOM 712 C C . GLY A 1 93 ? -4.305 2.929 20.313 1.00 89.31 93 GLY A C 1
ATOM 713 O O . GLY A 1 93 ? -3.298 3.159 20.979 1.00 89.31 93 GLY A O 1
ATOM 714 N N . LEU A 1 94 ? -4.478 3.462 19.099 1.00 87.88 94 LEU A N 1
ATOM 715 C CA . LEU A 1 94 ? -3.502 4.319 18.428 1.00 87.88 94 LEU A CA 1
ATOM 716 C C . LEU A 1 94 ? -3.703 5.780 18.853 1.00 87.88 94 LEU A C 1
ATOM 718 O O . LEU A 1 94 ? -4.322 6.575 18.146 1.00 87.88 94 LEU A O 1
ATOM 722 N N . VAL A 1 95 ? -3.192 6.125 20.038 1.00 90.12 95 VAL A N 1
ATOM 723 C CA . VAL A 1 95 ? -3.269 7.475 20.622 1.00 90.12 95 VAL A CA 1
ATOM 724 C C . VAL A 1 95 ? -1.923 8.194 20.441 1.00 90.12 95 VAL A C 1
ATOM 726 O O . VAL A 1 95 ? -0.903 7.632 20.836 1.00 90.12 95 VAL A O 1
ATOM 729 N N . PRO A 1 96 ? -1.877 9.420 19.874 1.00 92.12 96 PRO A N 1
ATOM 730 C CA . PRO A 1 96 ? -3.005 10.277 19.483 1.00 92.12 96 PRO A CA 1
ATOM 731 C C . PRO A 1 96 ? -3.640 9.895 18.133 1.00 92.12 96 PRO A C 1
ATOM 733 O O . PRO A 1 96 ? -2.964 9.872 17.105 1.00 92.12 96 PRO A O 1
ATOM 736 N N . ALA A 1 97 ? -4.962 9.693 18.102 1.00 91.75 97 ALA A N 1
ATOM 737 C CA . ALA A 1 97 ? -5.680 9.260 16.896 1.00 91.75 97 ALA A CA 1
ATOM 738 C C . ALA A 1 97 ? -5.521 10.192 15.673 1.00 91.75 97 ALA A C 1
ATOM 740 O O . ALA A 1 97 ? -5.319 9.671 14.574 1.00 91.75 97 ALA A O 1
ATOM 741 N N . PRO A 1 98 ? -5.537 11.537 15.805 1.00 92.75 98 PRO A N 1
ATOM 742 C CA . PRO A 1 98 ? -5.338 12.429 14.658 1.00 92.75 98 PRO A CA 1
ATOM 743 C C . PRO A 1 98 ? -3.969 12.269 13.992 1.00 92.75 98 PRO A C 1
ATOM 745 O O . PRO A 1 98 ? -3.863 12.359 12.770 1.00 92.75 98 PRO A O 1
ATOM 748 N N . PHE A 1 99 ? -2.929 11.987 14.783 1.00 93.81 99 PHE A N 1
ATOM 749 C CA . PHE A 1 99 ? -1.581 11.764 14.267 1.00 93.81 99 PHE A CA 1
ATOM 750 C C . PHE A 1 99 ? -1.529 10.500 13.402 1.00 93.81 99 PHE A C 1
ATOM 752 O O . PHE A 1 99 ? -1.071 10.549 12.261 1.00 93.81 99 PHE A O 1
ATOM 759 N N . PHE A 1 100 ? -2.069 9.383 13.901 1.00 92.88 100 PHE A N 1
ATOM 760 C CA . PHE A 1 100 ? -2.107 8.126 13.150 1.00 92.88 100 PHE A CA 1
ATOM 761 C C . PHE A 1 100 ? -3.049 8.180 11.944 1.00 92.88 100 PHE A C 1
ATOM 763 O O . PHE A 1 100 ? -2.731 7.604 10.903 1.00 92.88 100 PHE A O 1
ATOM 770 N N . LEU A 1 101 ? -4.157 8.920 12.035 1.00 93.25 101 LEU A N 1
ATOM 771 C CA . LEU A 1 101 ? -5.024 9.182 10.890 1.00 93.25 101 LEU A CA 1
ATOM 772 C C . LEU A 1 101 ? -4.263 9.928 9.788 1.00 93.25 101 LEU A C 1
ATOM 774 O O . LEU A 1 101 ? -4.227 9.450 8.654 1.00 93.25 101 LEU A O 1
ATOM 778 N N . GLY A 1 102 ? -3.606 11.043 10.119 1.00 94.44 102 GLY A N 1
ATOM 779 C CA . GLY A 1 102 ? -2.798 11.803 9.162 1.00 94.44 102 GLY A CA 1
ATOM 780 C C . GLY A 1 102 ? -1.682 10.960 8.543 1.00 94.44 102 GLY A C 1
ATOM 781 O O . GLY A 1 102 ? -1.494 10.976 7.326 1.00 94.44 102 GLY A O 1
ATOM 782 N N . LEU A 1 103 ? -1.003 10.149 9.360 1.00 94.50 103 LEU A N 1
ATOM 783 C CA . LEU A 1 103 ? 0.041 9.235 8.902 1.00 94.50 103 LEU A CA 1
ATOM 784 C C . LEU A 1 103 ? -0.504 8.167 7.942 1.00 94.50 103 LEU A C 1
ATOM 786 O O . LEU A 1 103 ? 0.118 7.884 6.918 1.00 94.50 103 LEU A O 1
ATOM 790 N N . SER A 1 104 ? -1.681 7.608 8.237 1.00 94.38 104 SER A N 1
ATOM 791 C CA . SER A 1 104 ? -2.334 6.631 7.362 1.00 94.38 104 SER A CA 1
ATOM 792 C C . SER A 1 104 ? -2.713 7.245 6.015 1.00 94.38 104 SER A C 1
ATOM 794 O O . SER A 1 104 ? -2.393 6.670 4.981 1.00 94.38 104 SER A O 1
ATOM 796 N N . ILE A 1 105 ? -3.294 8.449 6.003 1.00 95.25 105 ILE A N 1
ATOM 797 C CA . ILE A 1 105 ? -3.655 9.159 4.768 1.00 95.25 105 ILE A CA 1
ATOM 798 C C . ILE A 1 105 ? -2.402 9.440 3.935 1.00 95.25 105 ILE A C 1
ATOM 800 O O . ILE A 1 105 ? -2.408 9.217 2.723 1.00 95.25 105 ILE A O 1
ATOM 804 N N . LEU A 1 106 ? -1.321 9.892 4.576 1.00 96.19 106 LEU A N 1
ATOM 805 C CA . LEU A 1 106 ? -0.054 10.173 3.909 1.00 96.19 106 LEU A CA 1
ATOM 806 C C . LEU A 1 106 ? 0.515 8.915 3.246 1.00 96.19 106 LEU A C 1
ATOM 808 O O . LEU A 1 106 ? 0.792 8.929 2.046 1.00 96.19 106 LEU A O 1
ATOM 812 N N . PHE A 1 107 ? 0.677 7.823 3.997 1.00 96.12 107 PHE A N 1
ATOM 813 C CA . PHE A 1 107 ? 1.268 6.605 3.448 1.00 96.12 107 PHE A CA 1
ATOM 814 C C . PHE A 1 107 ? 0.380 5.929 2.410 1.00 96.12 107 PHE A C 1
ATOM 816 O O . PHE A 1 107 ? 0.898 5.455 1.402 1.00 96.12 107 PHE A O 1
ATOM 823 N N . GLU A 1 108 ? -0.938 5.921 2.595 1.00 96.00 108 GLU A N 1
ATOM 824 C CA . GLU A 1 108 ? -1.863 5.382 1.599 1.00 96.00 108 GLU A CA 1
ATOM 825 C C . GLU A 1 108 ? -1.842 6.202 0.308 1.00 96.00 108 GLU A C 1
ATOM 827 O O . GLU A 1 108 ? -1.824 5.626 -0.777 1.00 96.00 108 GLU A O 1
ATOM 832 N N . SER A 1 109 ? -1.739 7.531 0.404 1.00 96.38 109 SER A N 1
ATOM 833 C CA . SER A 1 109 ? -1.591 8.407 -0.766 1.00 96.38 109 SER A CA 1
ATOM 834 C C . SER A 1 109 ? -0.255 8.185 -1.480 1.00 96.38 109 SER A C 1
ATOM 836 O O . SER A 1 109 ? -0.207 8.117 -2.710 1.00 96.38 109 SER A O 1
ATOM 838 N N . LEU A 1 110 ? 0.836 8.013 -0.724 1.00 96.25 110 LEU A N 1
ATOM 839 C CA . LEU A 1 110 ? 2.145 7.662 -1.281 1.00 96.25 110 LEU A CA 1
ATOM 840 C C . LEU A 1 110 ? 2.115 6.295 -1.971 1.00 96.25 110 LEU A C 1
ATOM 842 O O . LEU A 1 110 ? 2.673 6.156 -3.059 1.00 96.25 110 LEU A O 1
ATOM 846 N N . CYS A 1 111 ? 1.441 5.304 -1.382 1.00 96.44 111 CYS A N 1
ATOM 847 C CA . CYS A 1 111 ? 1.272 3.985 -1.987 1.00 96.44 111 CYS A CA 1
ATOM 848 C C . CYS A 1 111 ? 0.413 4.060 -3.248 1.00 96.44 111 CYS A C 1
ATOM 850 O O . CYS A 1 111 ? 0.820 3.521 -4.273 1.00 96.44 111 CYS A O 1
ATOM 852 N N . PHE A 1 112 ? -0.706 4.789 -3.217 1.00 97.06 112 PHE A N 1
ATOM 853 C CA . PHE A 1 112 ? -1.559 5.031 -4.380 1.00 97.06 112 PHE A CA 1
ATOM 854 C C . PHE A 1 112 ? -0.755 5.602 -5.552 1.00 97.06 112 PHE A C 1
ATOM 856 O O . PHE A 1 112 ? -0.721 5.009 -6.632 1.00 97.06 112 PHE A O 1
ATOM 863 N N . LEU A 1 113 ? -0.049 6.715 -5.345 1.00 96.50 113 LEU A N 1
ATOM 864 C CA . LEU A 1 113 ? 0.716 7.370 -6.408 1.00 96.50 113 LEU A CA 1
ATOM 865 C C . LEU A 1 113 ? 1.937 6.538 -6.825 1.00 96.50 113 LEU A C 1
ATOM 867 O O . LEU A 1 113 ? 2.174 6.325 -8.016 1.00 96.50 113 LEU A O 1
ATOM 871 N N . GLY A 1 114 ? 2.695 6.016 -5.860 1.00 95.06 114 GLY A N 1
ATOM 872 C CA . GLY A 1 114 ? 3.909 5.242 -6.105 1.00 95.06 114 GLY A CA 1
ATOM 873 C C . GLY A 1 114 ? 3.645 3.947 -6.869 1.00 95.06 114 GLY A C 1
ATOM 874 O O . GLY A 1 114 ? 4.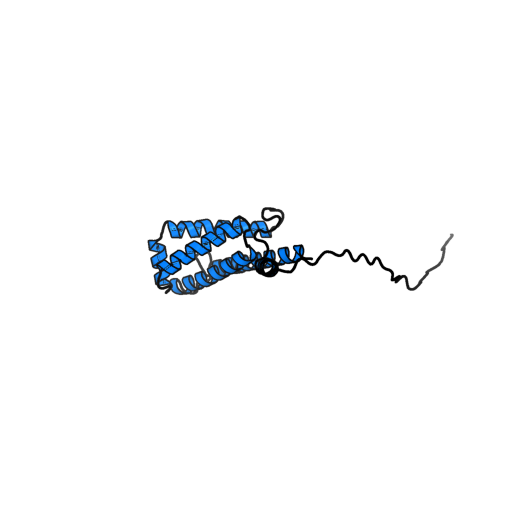310 3.664 -7.871 1.00 95.06 114 GLY A O 1
ATOM 875 N N . PHE A 1 115 ? 2.626 3.190 -6.465 1.00 96.75 115 PHE A N 1
ATOM 876 C CA . PHE A 1 115 ? 2.208 1.980 -7.164 1.00 96.75 115 PHE A CA 1
ATOM 877 C C . PHE A 1 115 ? 1.408 2.237 -8.429 1.00 96.75 115 PHE A C 1
ATOM 879 O O . PHE A 1 115 ? 1.440 1.379 -9.294 1.00 96.75 115 PHE A O 1
ATOM 886 N N . THR A 1 116 ? 0.740 3.371 -8.619 1.00 96.62 116 THR A N 1
ATOM 887 C CA . THR A 1 116 ? 0.075 3.634 -9.907 1.00 96.62 116 THR A CA 1
ATOM 888 C C . THR A 1 116 ? 1.110 4.052 -10.953 1.00 96.62 116 THR A C 1
ATOM 890 O O . THR A 1 116 ? 1.253 3.418 -12.002 1.00 96.62 116 THR A O 1
ATOM 893 N N . PHE A 1 117 ? 1.956 5.033 -10.630 1.00 94.94 117 PHE A N 1
ATOM 894 C CA . PHE A 1 117 ? 2.900 5.624 -11.583 1.00 94.94 117 PHE A CA 1
ATOM 895 C C . PHE A 1 117 ? 4.254 4.917 -11.681 1.00 94.94 117 PHE A C 1
ATOM 897 O O . PHE A 1 117 ? 5.012 5.193 -12.610 1.00 94.94 117 PHE A O 1
ATOM 904 N N . GLY A 1 118 ? 4.553 3.994 -10.767 1.00 92.56 118 GLY A N 1
ATOM 905 C CA . GLY A 1 118 ? 5.778 3.190 -10.780 1.00 92.56 118 GLY A CA 1
ATOM 906 C C . GLY A 1 118 ? 6.964 3.948 -10.208 1.00 92.56 118 GLY A C 1
ATOM 907 O O . GLY A 1 118 ? 8.076 3.812 -10.718 1.00 92.56 118 GLY A O 1
ATOM 908 N N . LEU A 1 119 ? 6.703 4.780 -9.195 1.00 92.75 119 LEU A N 1
ATOM 909 C CA . LEU A 1 119 ? 7.692 5.612 -8.515 1.00 92.75 119 LEU A CA 1
ATOM 910 C C . LEU A 1 119 ? 8.218 4.875 -7.284 1.00 92.75 119 LEU A C 1
ATOM 912 O O . LEU A 1 119 ? 7.425 4.348 -6.506 1.00 92.75 119 LEU A O 1
ATOM 916 N N . PHE A 1 120 ? 9.541 4.831 -7.116 1.00 91.94 120 PHE A N 1
ATOM 917 C CA . PHE A 1 120 ? 10.244 4.203 -5.989 1.00 91.94 120 PHE A CA 1
ATOM 918 C C . PHE A 1 120 ? 9.651 2.847 -5.562 1.00 91.94 120 PHE A C 1
ATOM 920 O O . PHE A 1 120 ? 9.570 2.538 -4.373 1.00 91.94 120 PHE A O 1
ATOM 927 N N . THR A 1 121 ? 9.229 2.025 -6.531 1.00 92.06 121 THR A N 1
ATOM 928 C CA . THR A 1 121 ? 8.334 0.875 -6.305 1.00 92.06 121 THR A CA 1
ATOM 929 C C . THR A 1 121 ? 8.860 -0.118 -5.271 1.00 92.06 121 THR A C 1
ATOM 931 O O . THR A 1 121 ? 8.081 -0.653 -4.491 1.00 92.06 121 THR A O 1
ATOM 934 N N . ARG A 1 122 ? 10.180 -0.302 -5.194 1.00 91.88 122 ARG A N 1
ATOM 935 C CA . ARG A 1 122 ? 10.833 -1.147 -4.187 1.00 91.88 122 ARG A CA 1
ATOM 936 C C . ARG A 1 122 ? 10.563 -0.689 -2.747 1.00 91.88 122 ARG A C 1
ATOM 938 O O . ARG A 1 122 ? 10.210 -1.488 -1.889 1.00 91.88 122 ARG A O 1
ATOM 945 N N . TRP A 1 123 ? 10.651 0.616 -2.492 1.00 94.19 123 TRP A N 1
ATOM 946 C CA . TRP A 1 123 ? 10.423 1.189 -1.168 1.00 94.19 123 TRP A CA 1
ATOM 947 C C . TRP A 1 123 ? 8.940 1.337 -0.873 1.00 94.19 123 TRP A C 1
ATOM 949 O O . TRP A 1 123 ? 8.506 1.020 0.229 1.00 94.19 123 TRP A O 1
ATOM 959 N N . ILE A 1 124 ? 8.156 1.751 -1.871 1.00 95.50 124 ILE A N 1
ATOM 960 C CA . ILE A 1 124 ? 6.699 1.833 -1.747 1.00 95.50 124 ILE A CA 1
ATOM 961 C C . ILE A 1 124 ? 6.103 0.455 -1.435 1.00 95.50 124 ILE A C 1
ATOM 963 O O . ILE A 1 124 ? 5.212 0.359 -0.599 1.00 95.50 124 ILE A O 1
ATOM 967 N N . GLY A 1 125 ? 6.654 -0.617 -2.014 1.00 95.31 125 GLY A N 1
ATOM 968 C CA . GLY A 1 125 ? 6.304 -1.996 -1.679 1.00 95.31 125 GLY A CA 1
ATOM 969 C C . GLY A 1 125 ? 6.469 -2.326 -0.197 1.00 95.31 125 GLY A C 1
ATOM 970 O O . GLY A 1 125 ? 5.542 -2.838 0.430 1.00 95.31 125 GLY A O 1
ATOM 971 N N . LEU A 1 126 ? 7.613 -1.964 0.389 1.00 96.00 126 LEU A N 1
ATOM 972 C CA . LEU A 1 126 ? 7.870 -2.171 1.817 1.00 96.00 126 LEU A CA 1
ATOM 973 C C . LEU A 1 126 ? 7.004 -1.280 2.714 1.00 96.00 126 LEU A C 1
ATOM 975 O O . LEU A 1 126 ? 6.506 -1.748 3.734 1.00 96.00 126 LEU A O 1
ATOM 979 N N . ILE A 1 127 ? 6.796 -0.016 2.332 1.00 95.38 127 ILE A N 1
ATOM 980 C CA . ILE A 1 127 ? 5.912 0.906 3.061 1.00 95.38 127 ILE A CA 1
ATOM 981 C C . ILE A 1 127 ? 4.485 0.354 3.073 1.00 95.38 127 ILE A C 1
ATOM 983 O O . ILE A 1 127 ? 3.862 0.284 4.130 1.00 95.38 127 ILE A O 1
ATOM 987 N N . SER A 1 128 ? 3.987 -0.093 1.920 1.00 96.62 128 SER A N 1
ATOM 988 C CA . SER A 1 128 ? 2.666 -0.704 1.784 1.00 96.62 128 SER A CA 1
ATOM 989 C C . SER A 1 128 ? 2.537 -1.969 2.637 1.00 96.62 128 SER A C 1
ATOM 991 O O . SER A 1 128 ? 1.552 -2.111 3.362 1.00 96.62 128 SER A O 1
ATOM 993 N N . PHE A 1 129 ? 3.549 -2.843 2.635 1.00 97.12 129 PHE A N 1
ATOM 994 C CA . PHE A 1 129 ? 3.587 -4.011 3.518 1.00 97.12 129 PHE A CA 1
ATOM 995 C C . PHE A 1 129 ? 3.512 -3.614 5.000 1.00 97.12 129 PHE A C 1
ATOM 997 O O . PHE A 1 129 ? 2.678 -4.139 5.736 1.00 97.12 129 PHE A O 1
ATOM 1004 N N . GLY A 1 130 ? 4.313 -2.634 5.428 1.00 95.31 130 GLY A N 1
ATOM 1005 C CA . GLY A 1 130 ? 4.263 -2.096 6.790 1.00 95.31 130 GLY A CA 1
ATOM 1006 C C . GLY A 1 130 ? 2.885 -1.535 7.154 1.00 95.31 130 GLY A C 1
ATOM 1007 O O . GLY A 1 130 ? 2.372 -1.811 8.238 1.00 95.31 130 GLY A O 1
ATOM 1008 N N . CYS A 1 131 ? 2.235 -0.824 6.228 1.00 94.38 131 CYS A N 1
ATOM 1009 C CA . CYS A 1 131 ? 0.870 -0.328 6.416 1.00 94.38 131 CYS A CA 1
ATOM 1010 C C . CYS A 1 131 ? -0.128 -1.473 6.627 1.00 94.38 131 CYS A C 1
ATOM 1012 O O . CYS A 1 131 ? -0.984 -1.372 7.502 1.00 94.38 131 CYS A O 1
ATOM 1014 N N . MET A 1 132 ? -0.004 -2.573 5.877 1.00 95.62 132 MET A N 1
ATOM 1015 C CA . MET A 1 132 ? -0.864 -3.749 6.049 1.00 95.62 132 MET A CA 1
ATOM 1016 C C . MET A 1 132 ? -0.663 -4.418 7.413 1.00 95.62 132 MET A C 1
ATOM 1018 O O . MET A 1 132 ? -1.640 -4.836 8.028 1.00 95.62 132 MET A O 1
ATOM 1022 N N . VAL A 1 133 ? 0.570 -4.457 7.930 1.00 94.69 133 VAL A N 1
ATOM 1023 C CA . VAL A 1 133 ? 0.861 -4.974 9.281 1.00 94.69 133 VAL A CA 1
ATOM 1024 C C . VAL A 1 133 ? 0.199 -4.111 10.359 1.00 94.69 133 VAL A C 1
ATOM 1026 O O . VAL A 1 133 ? -0.479 -4.640 11.241 1.00 94.69 133 VAL A O 1
ATOM 1029 N N . VAL A 1 134 ? 0.337 -2.784 10.276 1.00 93.25 134 VAL A N 1
ATOM 1030 C CA . VAL A 1 134 ? -0.297 -1.858 11.234 1.00 93.25 134 VAL A CA 1
ATOM 1031 C C . VAL A 1 134 ? -1.824 -1.927 11.138 1.00 93.25 134 VAL A C 1
ATOM 1033 O O . VAL A 1 134 ? -2.508 -1.961 12.161 1.00 93.25 134 VAL A O 1
ATOM 1036 N N . ALA A 1 135 ? -2.372 -2.012 9.925 1.00 92.25 135 ALA A N 1
ATOM 1037 C CA . ALA A 1 135 ? -3.8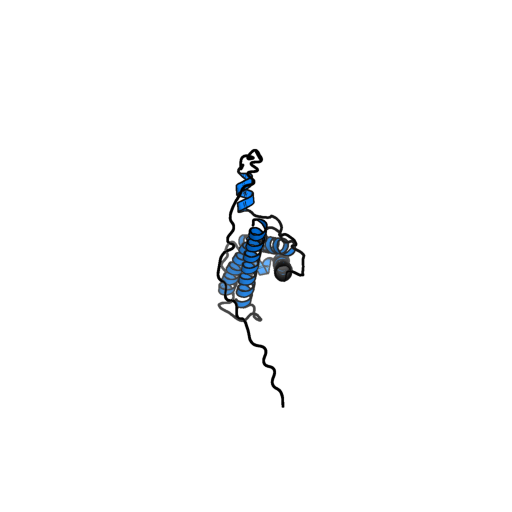04 -2.199 9.717 1.00 92.25 135 ALA A CA 1
ATOM 1038 C C . ALA A 1 135 ? -4.296 -3.528 10.310 1.00 92.25 135 ALA A C 1
ATOM 1040 O O . ALA A 1 135 ? -5.366 -3.566 10.916 1.00 92.25 135 ALA A O 1
ATOM 1041 N N . ALA A 1 136 ? -3.512 -4.605 10.193 1.00 92.75 136 ALA A N 1
ATOM 1042 C CA . ALA A 1 136 ? -3.874 -5.912 10.737 1.00 92.75 136 ALA A CA 1
ATOM 1043 C C . ALA A 1 136 ? -3.924 -5.865 12.258 1.00 92.75 136 ALA A C 1
ATOM 1045 O O . ALA A 1 136 ? -4.901 -6.320 12.850 1.00 92.75 136 ALA A O 1
ATOM 1046 N N . TYR A 1 137 ? -2.933 -5.223 12.880 1.00 92.25 137 TYR A N 1
ATOM 1047 C CA . TYR A 1 137 ? -2.956 -4.939 14.308 1.00 92.25 137 TYR A CA 1
ATOM 1048 C C . TYR A 1 137 ? -4.217 -4.156 14.709 1.00 92.25 137 TYR A C 1
ATOM 1050 O O . TYR A 1 137 ? -4.942 -4.589 15.602 1.00 92.25 137 TYR A O 1
ATOM 1058 N N . ALA A 1 138 ? -4.539 -3.060 14.015 1.00 90.94 138 ALA A N 1
ATOM 1059 C CA . ALA A 1 138 ? -5.715 -2.248 14.327 1.00 90.94 138 ALA A CA 1
ATOM 1060 C C . ALA A 1 138 ? -7.036 -3.032 14.193 1.00 90.94 138 ALA A C 1
ATOM 1062 O O . ALA A 1 138 ? -7.936 -2.883 15.022 1.00 90.94 138 ALA A O 1
ATOM 1063 N N . ILE A 1 139 ? -7.165 -3.907 13.188 1.00 90.50 139 ILE A N 1
ATOM 1064 C CA . ILE A 1 139 ? -8.338 -4.785 13.045 1.00 90.50 139 ILE A CA 1
ATOM 1065 C C . ILE A 1 139 ? -8.404 -5.809 14.180 1.00 90.50 139 ILE A C 1
ATOM 1067 O O . ILE A 1 139 ? -9.476 -5.989 14.752 1.00 90.50 139 ILE A O 1
ATOM 1071 N N . ILE A 1 140 ? -7.282 -6.436 14.544 1.00 90.75 140 ILE A N 1
ATOM 1072 C CA . ILE A 1 140 ? -7.233 -7.389 15.661 1.00 90.75 140 ILE A CA 1
ATOM 1073 C C . ILE A 1 140 ? -7.694 -6.719 16.957 1.00 90.75 140 ILE A C 1
ATOM 1075 O O . ILE A 1 140 ? -8.495 -7.302 17.681 1.00 90.75 140 ILE A O 1
ATOM 1079 N N . GLN A 1 141 ? -7.256 -5.487 17.227 1.00 90.19 141 GLN A N 1
ATOM 1080 C CA . GLN A 1 141 ? -7.666 -4.760 18.433 1.00 90.19 141 GLN A CA 1
ATOM 1081 C C . GLN A 1 141 ? -9.144 -4.352 18.410 1.00 90.19 141 GLN A C 1
ATOM 1083 O O . GLN A 1 141 ? -9.831 -4.438 19.423 1.00 90.19 141 GLN A O 1
ATOM 1088 N N . THR A 1 142 ? -9.661 -3.917 17.260 1.00 88.00 142 THR A N 1
ATOM 1089 C CA . THR A 1 142 ? -11.028 -3.368 17.173 1.00 88.00 142 THR A CA 1
ATOM 1090 C C . THR A 1 142 ? -12.113 -4.419 16.965 1.00 88.00 142 THR A C 1
ATOM 1092 O O . THR A 1 142 ? -13.244 -4.226 17.409 1.00 88.00 142 THR A O 1
ATOM 1095 N N . LYS A 1 143 ? -11.800 -5.503 16.252 1.00 84.56 143 LYS A N 1
ATOM 1096 C CA . LYS A 1 143 ? -12.757 -6.532 15.822 1.00 84.56 143 LYS A CA 1
ATOM 1097 C C . LYS A 1 143 ? -12.384 -7.939 16.291 1.00 84.56 143 LYS A C 1
ATOM 1099 O O . LYS A 1 143 ? -13.180 -8.852 16.093 1.00 84.56 143 LYS A O 1
ATOM 1104 N N . GLY A 1 144 ? -11.208 -8.137 16.884 1.00 85.31 144 GLY A N 1
ATOM 1105 C CA . GLY A 1 144 ? -10.689 -9.458 17.232 1.00 85.31 144 GLY A CA 1
ATOM 1106 C C . GLY A 1 144 ? -10.071 -10.202 16.044 1.00 85.31 144 GLY A C 1
ATOM 1107 O O . GLY A 1 144 ? -9.983 -9.697 14.921 1.00 85.31 144 GLY A O 1
ATOM 1108 N N . VAL A 1 145 ? -9.640 -11.440 16.295 1.00 84.81 145 VAL A N 1
ATOM 1109 C CA . VAL A 1 145 ? -9.012 -12.308 15.288 1.00 84.81 145 VAL A CA 1
ATOM 1110 C C . VAL A 1 145 ? -10.093 -12.950 14.418 1.00 84.81 145 VAL A C 1
ATOM 1112 O O . VAL A 1 145 ? -10.516 -14.080 14.642 1.00 84.81 145 VAL A O 1
ATOM 1115 N N . ASN A 1 146 ? -10.561 -12.206 13.417 1.00 86.44 146 ASN A N 1
ATOM 1116 C CA . ASN A 1 146 ? -11.441 -12.723 12.374 1.00 86.44 146 ASN A CA 1
ATOM 1117 C C . ASN A 1 146 ? -10.631 -12.984 11.107 1.00 86.44 146 ASN A C 1
ATOM 1119 O O . ASN A 1 146 ? -9.971 -12.080 10.600 1.00 86.44 146 ASN A O 1
AT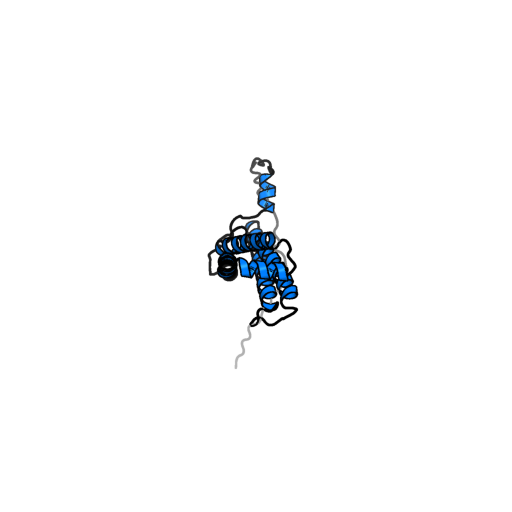OM 1123 N N . TRP A 1 147 ? -10.694 -14.202 10.574 1.00 86.31 147 TRP A N 1
ATOM 1124 C CA . TRP A 1 147 ? -9.962 -14.558 9.356 1.00 86.31 147 TRP A CA 1
ATOM 1125 C C . TRP A 1 147 ? -10.701 -14.120 8.081 1.00 86.31 147 TRP A C 1
ATOM 1127 O O . TRP A 1 147 ? -10.100 -13.517 7.204 1.00 86.31 147 TRP A O 1
ATOM 1137 N N . TYR A 1 148 ? -12.019 -14.326 8.027 1.00 88.75 148 TYR A N 1
ATOM 1138 C CA . TYR A 1 148 ? -12.837 -14.264 6.809 1.00 88.75 148 TYR A CA 1
ATOM 1139 C C . TYR A 1 148 ? -12.940 -12.877 6.130 1.00 88.75 148 TYR A C 1
ATOM 1141 O O . TYR A 1 148 ? -13.448 -11.912 6.708 1.00 88.75 148 TYR A O 1
ATOM 1149 N N . TRP A 1 149 ? -12.551 -12.800 4.856 1.00 83.38 149 TRP A N 1
ATOM 1150 C CA . TRP A 1 149 ? -12.392 -11.604 4.021 1.00 83.38 149 TRP A CA 1
ATOM 1151 C C . TRP A 1 149 ? -13.700 -10.850 3.847 1.00 83.38 149 TRP A C 1
ATOM 1153 O O . TRP A 1 149 ? -13.731 -9.633 4.022 1.00 83.38 149 TRP A O 1
ATOM 1163 N N . ALA A 1 150 ? -14.805 -11.542 3.553 1.00 83.69 150 ALA A N 1
ATOM 1164 C CA . ALA A 1 150 ? -16.07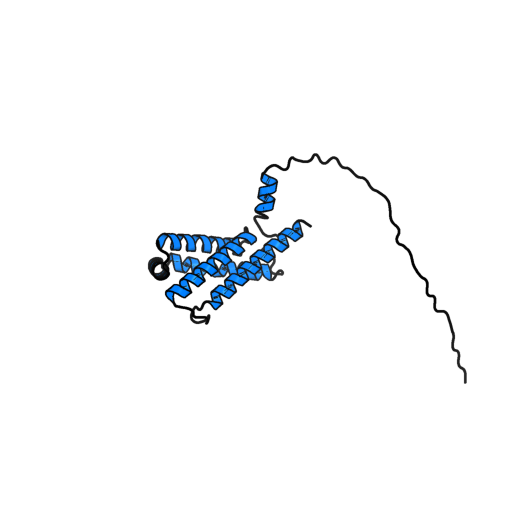9 -10.873 3.273 1.00 83.69 150 ALA A CA 1
ATOM 1165 C C . ALA A 1 150 ? -16.655 -10.132 4.496 1.00 83.69 150 ALA A C 1
ATOM 1167 O O . ALA A 1 150 ? -17.497 -9.252 4.344 1.00 83.69 150 ALA A O 1
ATOM 1168 N N . LYS A 1 151 ? -16.174 -10.442 5.710 1.00 80.25 151 LYS A N 1
ATOM 1169 C CA . LYS A 1 151 ? -16.507 -9.720 6.950 1.00 80.25 151 LYS A CA 1
ATOM 1170 C C . LYS A 1 151 ? -15.416 -8.727 7.381 1.00 80.25 151 LYS A C 1
ATOM 1172 O O . LYS A 1 151 ? -15.460 -8.204 8.494 1.00 80.25 151 LYS A O 1
ATOM 1177 N N . GLY A 1 152 ? -14.445 -8.449 6.510 1.00 76.75 152 GLY A N 1
ATOM 1178 C CA . GLY A 1 152 ? -13.305 -7.581 6.803 1.00 76.75 152 GLY A CA 1
ATOM 1179 C C . GLY A 1 152 ? -12.285 -8.230 7.737 1.00 76.75 152 GLY A C 1
ATOM 1180 O O . GLY A 1 152 ? -11.781 -7.564 8.640 1.00 76.75 152 GLY A O 1
ATOM 1181 N N . GLY A 1 153 ? -12.043 -9.530 7.560 1.00 86.50 153 GLY A N 1
ATOM 1182 C CA . GLY A 1 153 ? -11.038 -10.287 8.296 1.00 86.50 153 GLY A CA 1
ATOM 1183 C C . GLY A 1 153 ? -9.597 -9.988 7.874 1.00 86.50 153 GLY A C 1
ATOM 1184 O O . GLY A 1 153 ? -9.326 -9.276 6.906 1.00 86.50 153 GLY A O 1
ATOM 1185 N N . ILE A 1 154 ? -8.662 -10.558 8.629 1.00 90.75 154 ILE A N 1
ATOM 1186 C CA . ILE A 1 154 ? -7.216 -10.334 8.512 1.00 90.75 154 ILE A CA 1
ATOM 1187 C C . ILE A 1 154 ? -6.650 -10.920 7.212 1.00 90.75 154 ILE A C 1
ATOM 1189 O O . ILE A 1 154 ? -5.634 -10.427 6.724 1.00 90.75 154 ILE A O 1
ATOM 1193 N N . GLU A 1 155 ? -7.304 -11.920 6.610 1.00 91.38 155 GLU A N 1
ATOM 1194 C CA . GLU A 1 155 ? -6.788 -12.578 5.404 1.00 91.38 155 GLU A CA 1
ATOM 1195 C C . GLU A 1 155 ? -6.646 -11.616 4.212 1.00 91.38 155 GLU A C 1
ATOM 1197 O O . GLU A 1 155 ? -5.667 -11.702 3.473 1.00 91.38 155 GLU A O 1
ATOM 1202 N N . TYR A 1 156 ? -7.551 -10.634 4.087 1.00 91.00 156 TYR A N 1
ATOM 1203 C CA . TYR A 1 156 ? -7.440 -9.545 3.107 1.00 91.00 156 TYR A CA 1
ATOM 1204 C C . TYR A 1 156 ? -6.119 -8.785 3.288 1.00 91.00 156 TYR A C 1
ATOM 1206 O O . TYR A 1 156 ? -5.365 -8.600 2.336 1.00 91.00 156 TYR A O 1
ATOM 1214 N N . LEU A 1 157 ? -5.802 -8.378 4.521 1.00 92.44 157 LEU A N 1
ATOM 1215 C CA . LEU A 1 157 ? -4.591 -7.609 4.815 1.00 92.44 157 LEU A CA 1
ATOM 1216 C C . LEU A 1 157 ? -3.325 -8.441 4.614 1.00 92.44 157 LEU A C 1
ATOM 1218 O O . LEU A 1 157 ? -2.328 -7.924 4.114 1.00 92.44 157 LEU A O 1
ATOM 1222 N N . ALA A 1 158 ? -3.371 -9.729 4.954 1.00 93.44 158 ALA A N 1
ATOM 1223 C CA . ALA A 1 158 ? -2.270 -10.649 4.700 1.00 93.44 158 ALA A CA 1
ATOM 1224 C C . ALA A 1 158 ? -2.011 -10.803 3.193 1.00 93.44 158 ALA A C 1
ATOM 1226 O O . ALA A 1 158 ? -0.867 -10.685 2.752 1.00 93.44 158 ALA A O 1
ATOM 1227 N N . PHE A 1 159 ? -3.066 -10.995 2.396 1.00 95.06 159 PHE A N 1
ATOM 1228 C CA . PHE A 1 159 ? -2.962 -11.095 0.942 1.00 95.06 159 PHE A CA 1
ATOM 1229 C C . PHE A 1 159 ? -2.357 -9.830 0.325 1.00 95.06 159 PHE A C 1
ATOM 1231 O O . PHE A 1 159 ? -1.389 -9.916 -0.436 1.00 95.06 159 PHE A O 1
ATOM 1238 N N . TRP A 1 160 ? -2.877 -8.651 0.679 1.00 94.69 160 TRP A N 1
ATOM 1239 C CA . TRP A 1 160 ? -2.349 -7.387 0.161 1.00 94.69 160 TRP A CA 1
ATOM 1240 C C . TRP A 1 160 ? -0.935 -7.109 0.655 1.00 94.69 160 TRP A C 1
ATOM 1242 O O . TRP A 1 160 ? -0.105 -6.669 -0.131 1.00 94.69 160 TRP A O 1
ATOM 1252 N N . GLY A 1 161 ? -0.613 -7.451 1.904 1.00 95.56 161 GLY A N 1
ATOM 1253 C CA . GLY A 1 161 ? 0.743 -7.341 2.432 1.00 95.56 161 GLY A CA 1
ATOM 1254 C C . GLY A 1 161 ? 1.741 -8.186 1.637 1.00 95.56 161 GLY A C 1
ATOM 1255 O O . GLY A 1 161 ? 2.751 -7.667 1.159 1.00 95.56 161 GLY A O 1
ATOM 1256 N N . ILE A 1 162 ? 1.450 -9.472 1.437 1.00 96.62 162 ILE A N 1
ATOM 1257 C CA . ILE A 1 162 ? 2.320 -10.374 0.667 1.00 96.62 162 ILE A CA 1
ATOM 1258 C C . ILE A 1 162 ? 2.427 -9.910 -0.791 1.00 96.62 162 ILE A C 1
ATOM 1260 O O . ILE A 1 162 ? 3.516 -9.929 -1.362 1.00 96.62 162 ILE A O 1
ATOM 1264 N N . THR A 1 163 ? 1.329 -9.434 -1.379 1.00 96.81 163 THR A N 1
ATOM 1265 C CA . THR A 1 163 ? 1.324 -8.868 -2.736 1.00 96.81 163 THR A CA 1
ATOM 1266 C C . THR A 1 163 ? 2.243 -7.650 -2.832 1.00 96.81 163 THR A C 1
ATOM 1268 O O . THR A 1 163 ? 3.069 -7.569 -3.741 1.00 96.81 163 THR A O 1
ATOM 1271 N N . SER A 1 164 ? 2.179 -6.734 -1.864 1.00 96.56 164 SER A N 1
ATOM 1272 C CA . SER A 1 164 ? 3.066 -5.569 -1.796 1.00 96.56 164 SER A CA 1
ATOM 1273 C C . SER A 1 164 ? 4.532 -5.958 -1.642 1.00 96.56 164 SER A C 1
ATOM 1275 O O . SER A 1 164 ? 5.396 -5.356 -2.282 1.00 96.56 164 SER A O 1
ATOM 1277 N N . LEU A 1 165 ? 4.820 -7.003 -0.862 1.00 96.56 165 LEU A N 1
ATOM 1278 C CA . LEU A 1 165 ? 6.168 -7.551 -0.742 1.00 96.56 165 LEU A CA 1
ATOM 1279 C C . LEU A 1 165 ? 6.655 -8.164 -2.064 1.00 96.56 165 LEU A C 1
ATOM 1281 O O . LEU A 1 165 ? 7.791 -7.922 -2.468 1.00 96.56 165 LEU A O 1
ATOM 1285 N N . ALA A 1 166 ? 5.798 -8.903 -2.773 1.00 96.94 166 ALA A N 1
ATOM 1286 C CA . ALA A 1 166 ? 6.119 -9.474 -4.079 1.00 96.94 166 ALA A CA 1
ATOM 1287 C C . ALA A 1 166 ? 6.426 -8.386 -5.124 1.00 96.94 166 ALA A C 1
ATOM 1289 O O . ALA A 1 166 ? 7.426 -8.492 -5.835 1.00 96.94 166 ALA A O 1
ATOM 1290 N N . ILE A 1 167 ? 5.633 -7.306 -5.160 1.00 96.25 167 ILE A N 1
ATOM 1291 C CA . ILE A 1 167 ? 5.893 -6.123 -6.000 1.00 96.25 167 ILE A CA 1
ATOM 1292 C C . ILE A 1 167 ? 7.257 -5.509 -5.659 1.00 96.25 167 ILE A C 1
ATOM 1294 O O . ILE A 1 167 ? 8.021 -5.137 -6.553 1.00 96.25 167 ILE A O 1
ATOM 1298 N N . ALA A 1 168 ? 7.579 -5.408 -4.368 1.00 95.50 168 ALA A N 1
ATOM 1299 C CA . ALA A 1 168 ? 8.850 -4.865 -3.913 1.00 95.50 168 ALA A CA 1
ATOM 1300 C C . ALA A 1 168 ? 10.026 -5.715 -4.427 1.00 95.50 168 ALA A C 1
ATOM 1302 O O . ALA A 1 168 ? 10.951 -5.192 -5.052 1.00 95.50 168 ALA A O 1
ATOM 1303 N N . ILE A 1 169 ? 9.962 -7.035 -4.217 1.00 94.75 169 ILE A N 1
ATOM 1304 C CA . ILE A 1 169 ? 10.982 -8.003 -4.649 1.00 94.75 169 ILE A CA 1
ATOM 1305 C C . ILE A 1 169 ? 11.167 -7.966 -6.169 1.00 94.75 169 ILE A C 1
ATOM 1307 O O . ILE A 1 169 ? 12.302 -7.940 -6.646 1.00 94.75 169 ILE A O 1
ATOM 1311 N N . ASP A 1 170 ? 10.078 -7.933 -6.936 1.00 94.50 170 ASP A N 1
ATOM 1312 C CA . ASP A 1 170 ? 10.135 -7.815 -8.394 1.00 94.50 170 ASP A CA 1
ATOM 1313 C C . ASP A 1 170 ? 10.842 -6.526 -8.840 1.00 94.50 170 ASP A C 1
ATOM 1315 O O . ASP A 1 170 ? 11.726 -6.563 -9.700 1.00 94.50 170 ASP A O 1
ATOM 1319 N N . ALA A 1 171 ? 10.547 -5.397 -8.190 1.00 91.75 171 ALA A N 1
ATOM 1320 C CA . ALA A 1 171 ? 11.226 -4.139 -8.475 1.00 91.75 171 ALA A CA 1
ATOM 1321 C C . ALA A 1 171 ? 12.741 -4.217 -8.202 1.00 91.75 171 ALA A C 1
ATOM 1323 O O . ALA A 1 171 ? 13.532 -3.726 -9.012 1.00 91.75 171 ALA A O 1
ATOM 1324 N N . TRP A 1 172 ? 13.161 -4.883 -7.119 1.00 90.31 172 TRP A N 1
ATOM 1325 C CA . TRP A 1 172 ? 14.582 -5.146 -6.852 1.00 90.31 172 TRP A CA 1
ATOM 1326 C C . TRP A 1 172 ? 15.227 -6.039 -7.913 1.00 90.31 172 TRP A C 1
ATOM 1328 O O . TRP A 1 172 ? 16.344 -5.759 -8.346 1.00 90.31 172 TRP A O 1
ATOM 1338 N N . ARG A 1 173 ? 14.540 -7.098 -8.355 1.00 90.25 173 ARG A N 1
ATOM 1339 C CA . ARG A 1 173 ? 15.050 -8.006 -9.396 1.00 90.25 173 ARG A CA 1
ATOM 1340 C C . ARG A 1 173 ? 15.250 -7.284 -10.723 1.00 90.25 173 ARG A C 1
ATOM 1342 O O . ARG A 1 173 ? 16.306 -7.426 -11.336 1.00 90.25 173 ARG A O 1
ATOM 1349 N N . LYS A 1 174 ? 14.275 -6.475 -11.141 1.00 87.81 174 LYS A N 1
ATOM 1350 C CA . LYS A 1 174 ? 14.366 -5.656 -12.358 1.00 87.81 174 LYS A CA 1
ATOM 1351 C C . LYS A 1 174 ? 15.528 -4.676 -12.288 1.00 87.81 174 LYS A C 1
ATOM 1353 O O . LYS A 1 174 ? 16.254 -4.531 -13.260 1.00 87.81 174 LYS A O 1
ATOM 1358 N N . GLU A 1 175 ? 15.753 -4.048 -11.138 1.00 83.25 175 GLU A N 1
ATOM 1359 C CA . GLU A 1 175 ? 16.904 -3.164 -10.953 1.00 83.25 175 GLU A CA 1
ATOM 1360 C C . GLU A 1 175 ? 18.243 -3.908 -11.072 1.00 83.25 175 GLU A C 1
ATOM 1362 O O . GLU A 1 175 ? 19.167 -3.395 -11.698 1.00 83.25 175 GLU A O 1
ATOM 1367 N N . GLN A 1 176 ? 18.363 -5.101 -10.485 1.00 83.19 176 GLN A N 1
ATOM 1368 C CA . GLN A 1 176 ? 19.581 -5.909 -10.602 1.00 83.19 176 GLN A CA 1
ATOM 1369 C C . GLN A 1 176 ? 19.845 -6.326 -12.052 1.00 83.19 176 GLN A C 1
ATOM 1371 O O . GLN A 1 176 ? 20.984 -6.249 -12.500 1.00 83.19 176 GLN A O 1
ATOM 1376 N N . ALA A 1 177 ? 18.800 -6.681 -12.803 1.00 80.75 177 ALA A N 1
ATOM 1377 C CA . ALA A 1 177 ? 18.914 -7.037 -14.216 1.00 80.75 177 ALA A CA 1
ATOM 1378 C C . ALA A 1 177 ? 19.392 -5.874 -15.106 1.00 80.75 177 ALA A C 1
ATOM 1380 O O . ALA A 1 177 ? 20.009 -6.121 -16.130 1.00 80.75 177 ALA A O 1
ATOM 1381 N N . LEU A 1 178 ? 19.148 -4.616 -14.719 1.00 74.50 178 LEU A N 1
ATOM 1382 C CA . LEU A 1 178 ? 19.682 -3.442 -15.431 1.00 74.50 178 LEU A CA 1
ATOM 1383 C C . LEU A 1 178 ? 21.167 -3.181 -15.143 1.00 74.50 178 LEU A C 1
ATOM 1385 O O . LEU A 1 178 ? 21.784 -2.371 -15.830 1.00 74.50 178 LEU A O 1
ATOM 1389 N N . LYS A 1 179 ? 21.704 -3.764 -14.065 1.00 70.19 179 LYS A N 1
ATOM 1390 C CA . LYS A 1 179 ? 23.097 -3.582 -13.630 1.00 70.19 179 LYS A CA 1
ATOM 1391 C C . LYS A 1 179 ? 24.026 -4.689 -14.141 1.00 70.19 179 LYS A C 1
ATOM 1393 O O . LYS A 1 179 ? 25.237 -4.514 -14.029 1.00 70.19 179 LYS A O 1
ATOM 1398 N N . ALA A 1 180 ? 23.464 -5.806 -14.606 1.00 61.38 180 ALA A N 1
ATOM 1399 C CA . ALA A 1 180 ? 24.176 -6.952 -15.173 1.00 61.38 180 ALA A CA 1
ATOM 1400 C C . ALA A 1 180 ? 24.451 -6.740 -16.667 1.00 61.38 180 ALA A C 1
ATOM 1402 O O . ALA A 1 180 ? 25.525 -7.195 -17.116 1.00 61.38 180 ALA A O 1
#

Radius of gyration: 28.5 Å; chains: 1; bounding box: 61×77×74 Å

Organism: Azorhizobium caulinodans (strain ATCC 43989 / DSM 5975 / JCM 20966 / LMG 6465 / NBRC 14845 / NCIMB 13405 / ORS 571) (NCBI:txid438753)

InterPro domains:
  IPR032808 DoxX family [PF07681] (61-138)
  IPR051907 DoxX-like inner membrane-associated oxidoreductase [PTHR33452] (60-169)

Sequence (180 aa):
MRQSQTVLPRSRSASLIKWRTVMSIGISHGKAIPEGNGSLLRKLIGPVTLPNRFALTDGMNVVRIMAGLWYAPHVYQKLSGIEASLGFFTKAGLVPAPFFLGLSILFESLCFLGFTFGLFTRWIGLISFGCMVVAAYAIIQTKGVNWYWAKGGIEYLAFWGITSLAIAIDAWRKEQALKA

Foldseek 3Di:
DDDDDDDDDDDDDDDDDPDDDDDDPDPDPPPPPPCPPVNVVCVVLDDQAFPPLVVVVDVLSVLLQVLLQVLVVVLVCCVVPVVVQLVLCVQLVNPVSVVVSVVLSVLSNCSNCCSNRRGSLLVNLVSLLVSLVSVLSSCCSNPNQDCDVVVPHSVVSVVSNVSSNVSNVVSVVSRVVVVD